Protein AF-A0A7K2Q5I2-F1 (afdb_monomer)

Secondary structure (DSSP, 8-state):
--HHHHHHHHHHHHHHHHHHHHHHHHHHHHHHHHHHHH--S-PEE-HHHHHHHHHHHHHHHH-SSHHHHHHHHHHHHHSPP--S-EEHHHHHHHHHHHHHH-

Radius of gyration: 16.51 Å; Cα contacts (8 Å, |Δi|>4): 102; chains: 1; bounding box: 29×24×63 Å

Foldseek 3Di:
DPVVVVVVVVVVVVVVVVVLLLVLLLQLLLVLLVVLQPDPDQAKDDQVNLLVSSLVSLCVVPNDDDSSVSSSVVNVVQQDGDPDTGGSNVSSVSSVVSVVVD

Nearest PDB structures (foldseek):
  3be8-assembly1_B  TM=5.950E-01  e=3.288E+00  Homo sapiens
  4mxa-assembly1_A  TM=3.717E-01  e=1.784E+00  Neospora caninum Liverpool
  6y31-assembly4_D  TM=3.627E-01  e=6.850E+00  Homo sapiens

Structure (mmCIF, N/CA/C/O backbone):
data_AF-A0A7K2Q5I2-F1
#
_entry.id   AF-A0A7K2Q5I2-F1
#
loop_
_atom_site.group_PDB
_atom_site.id
_atom_site.type_symbol
_atom_site.label_atom_id
_atom_site.label_alt_id
_atom_site.label_comp_id
_atom_site.label_asym_id
_atom_site.label_entity_id
_atom_site.label_seq_id
_atom_site.pdbx_PDB_ins_code
_atom_site.Cartn_x
_atom_site.Cartn_y
_atom_site.Cartn_z
_atom_site.occupancy
_atom_site.B_iso_or_equiv
_atom_site.auth_seq_id
_atom_site.auth_comp_id
_atom_site.auth_asym_id
_atom_site.auth_atom_id
_atom_site.pdbx_PDB_model_num
ATOM 1 N N . MET A 1 1 ? 7.181 -3.011 -45.369 1.00 57.00 1 MET A N 1
ATOM 2 C CA . MET A 1 1 ? 7.299 -4.149 -44.423 1.00 57.00 1 MET A CA 1
ATOM 3 C C . MET A 1 1 ? 7.988 -3.787 -43.091 1.00 57.00 1 MET A C 1
ATOM 5 O O . MET A 1 1 ? 8.185 -4.678 -42.282 1.00 57.00 1 MET A O 1
ATOM 9 N N . ALA A 1 2 ? 8.312 -2.513 -42.807 1.00 60.44 2 ALA A N 1
ATOM 10 C CA . ALA A 1 2 ? 8.959 -2.099 -41.548 1.00 60.44 2 ALA A CA 1
ATOM 11 C C . ALA A 1 2 ? 7.974 -1.773 -40.398 1.00 60.44 2 ALA A C 1
ATOM 13 O O . ALA A 1 2 ? 8.363 -1.815 -39.232 1.00 60.44 2 ALA A O 1
ATOM 14 N N . ASP A 1 3 ? 6.703 -1.491 -40.710 1.00 62.06 3 ASP A N 1
ATOM 15 C CA . ASP A 1 3 ? 5.678 -1.122 -39.719 1.00 62.06 3 ASP A CA 1
ATOM 16 C C . ASP A 1 3 ? 5.297 -2.255 -38.755 1.00 62.06 3 ASP A C 1
ATOM 18 O O . ASP A 1 3 ? 5.158 -2.017 -37.558 1.00 62.06 3 ASP A O 1
ATOM 22 N N . GLY A 1 4 ? 5.209 -3.504 -39.230 1.00 62.91 4 GLY A N 1
ATOM 23 C CA . GLY A 1 4 ? 4.810 -4.640 -38.383 1.00 62.91 4 GLY A CA 1
ATOM 24 C C . GLY A 1 4 ? 5.817 -4.979 -37.275 1.00 62.91 4 GLY A C 1
ATOM 25 O O . GLY A 1 4 ? 5.430 -5.371 -36.177 1.00 62.91 4 GLY A O 1
ATOM 26 N N . ILE A 1 5 ? 7.114 -4.772 -37.528 1.00 69.44 5 ILE A N 1
ATOM 27 C CA . ILE A 1 5 ? 8.181 -5.060 -36.556 1.00 69.44 5 ILE A CA 1
ATOM 28 C C . ILE A 1 5 ? 8.232 -3.976 -35.468 1.00 69.44 5 ILE A C 1
ATOM 30 O O . ILE A 1 5 ? 8.387 -4.301 -34.293 1.00 69.44 5 ILE A O 1
ATOM 34 N N . ARG A 1 6 ? 8.049 -2.695 -35.828 1.00 67.06 6 ARG A N 1
ATOM 35 C CA . ARG A 1 6 ? 8.010 -1.587 -34.854 1.00 67.06 6 ARG A CA 1
ATOM 36 C C . ARG A 1 6 ? 6.801 -1.669 -33.926 1.00 67.06 6 ARG A C 1
ATOM 38 O O . ARG A 1 6 ? 6.968 -1.443 -32.732 1.00 67.06 6 ARG A O 1
ATOM 45 N N . LEU A 1 7 ? 5.630 -2.029 -34.456 1.00 71.12 7 LEU A N 1
ATOM 46 C CA . LEU A 1 7 ? 4.417 -2.195 -33.654 1.00 71.12 7 LEU A CA 1
ATOM 47 C C . LEU A 1 7 ? 4.597 -3.321 -32.621 1.00 71.12 7 LEU A C 1
ATOM 49 O O . LEU A 1 7 ? 4.410 -3.107 -31.429 1.00 71.12 7 LEU A O 1
ATOM 53 N N . THR A 1 8 ? 5.131 -4.467 -33.058 1.00 81.88 8 THR A N 1
ATOM 54 C CA . THR A 1 8 ? 5.409 -5.615 -32.175 1.00 81.88 8 THR A CA 1
ATOM 55 C C . THR A 1 8 ? 6.403 -5.272 -31.056 1.00 81.88 8 THR A C 1
ATOM 57 O O . THR A 1 8 ? 6.205 -5.671 -29.910 1.00 81.88 8 THR A O 1
ATOM 60 N N . GLN A 1 9 ? 7.456 -4.500 -31.356 1.00 78.38 9 GLN A N 1
ATOM 61 C CA . GLN A 1 9 ? 8.416 -4.055 -30.339 1.00 78.38 9 GLN A CA 1
ATOM 62 C C . GLN A 1 9 ? 7.775 -3.096 -29.328 1.00 78.38 9 GLN A C 1
ATOM 64 O O . GLN A 1 9 ? 8.008 -3.230 -28.128 1.00 78.38 9 GLN A O 1
ATOM 69 N N . GLN A 1 10 ? 6.952 -2.147 -29.786 1.00 80.44 10 GLN A N 1
ATOM 70 C CA . GLN A 1 10 ? 6.246 -1.215 -28.901 1.00 80.44 10 GLN A CA 1
ATOM 71 C C . GLN A 1 10 ? 5.290 -1.940 -27.947 1.00 80.44 10 GLN A C 1
ATOM 73 O O . GLN A 1 10 ? 5.307 -1.661 -26.746 1.00 80.44 10 GLN A O 1
ATOM 78 N N . ASP A 1 11 ? 4.522 -2.908 -28.449 1.00 85.00 11 ASP A N 1
ATOM 79 C CA . ASP A 1 11 ? 3.636 -3.741 -27.631 1.00 85.00 11 ASP A CA 1
ATOM 80 C C . ASP A 1 11 ? 4.408 -4.549 -26.580 1.00 85.00 11 ASP A C 1
ATOM 82 O O . ASP A 1 11 ? 4.000 -4.635 -25.420 1.00 85.00 11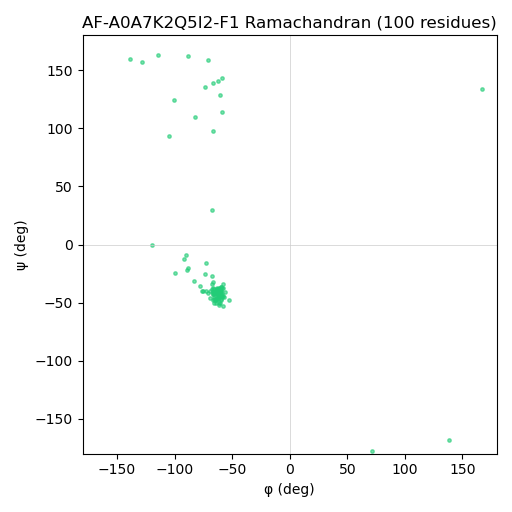 ASP A O 1
ATOM 86 N N . GLU A 1 12 ? 5.551 -5.126 -26.950 1.00 87.00 12 GLU A N 1
ATOM 87 C CA . GLU A 1 12 ? 6.381 -5.877 -26.011 1.00 87.00 12 GLU A CA 1
ATOM 88 C C . GLU A 1 12 ? 6.980 -4.975 -24.923 1.00 87.00 12 GLU A C 1
ATOM 90 O O . GLU A 1 12 ? 6.954 -5.327 -23.739 1.00 87.00 12 GLU A O 1
ATOM 95 N N . HIS A 1 13 ? 7.466 -3.788 -25.294 1.00 86.44 13 HIS A N 1
ATOM 96 C CA . HIS A 1 13 ? 7.946 -2.796 -24.334 1.00 86.44 13 HIS A CA 1
ATOM 97 C C . HIS A 1 13 ? 6.847 -2.385 -23.350 1.00 86.44 13 HIS A C 1
ATOM 99 O O . HIS A 1 13 ? 7.106 -2.321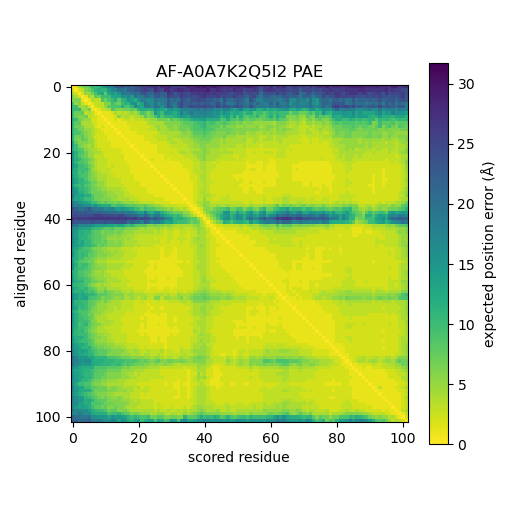 -22.146 1.00 86.44 13 HIS A O 1
ATOM 105 N N . LEU A 1 14 ? 5.621 -2.169 -23.835 1.00 86.75 14 LEU A N 1
ATOM 106 C CA . LEU A 1 14 ? 4.479 -1.852 -22.984 1.00 86.75 14 LEU A CA 1
ATOM 107 C C . LEU A 1 14 ? 4.159 -3.006 -22.027 1.00 86.75 14 LEU A C 1
ATOM 109 O O . LEU A 1 14 ? 4.018 -2.781 -20.827 1.00 86.75 14 LEU A O 1
ATOM 113 N N . ARG A 1 15 ? 4.113 -4.249 -22.523 1.00 88.81 15 ARG A N 1
ATOM 114 C CA . ARG A 1 15 ? 3.866 -5.438 -21.688 1.00 88.81 15 ARG A CA 1
ATOM 115 C C . ARG A 1 15 ? 4.899 -5.585 -20.578 1.00 88.81 15 ARG A C 1
ATOM 117 O O . ARG A 1 15 ? 4.528 -5.828 -19.433 1.00 88.81 15 ARG A O 1
ATOM 124 N N . ARG A 1 16 ? 6.184 -5.401 -20.892 1.00 90.56 16 ARG A N 1
ATOM 125 C CA . ARG A 1 16 ? 7.261 -5.454 -19.893 1.00 90.56 16 ARG A CA 1
ATOM 126 C C . ARG A 1 16 ? 7.133 -4.332 -18.867 1.00 90.56 16 ARG A C 1
ATOM 128 O O . ARG A 1 16 ? 7.297 -4.588 -17.680 1.00 90.56 16 ARG A O 1
ATOM 135 N N . ALA A 1 17 ? 6.806 -3.117 -19.305 1.00 88.81 17 ALA A N 1
ATOM 136 C CA . ALA A 1 17 ? 6.606 -1.984 -18.406 1.00 88.81 17 ALA A CA 1
ATOM 137 C C . ALA A 1 17 ? 5.430 -2.218 -17.443 1.00 88.81 17 ALA A C 1
ATOM 139 O O . A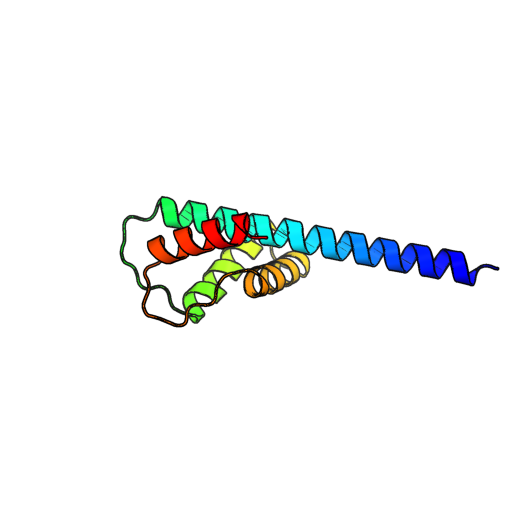LA A 1 17 ? 5.551 -1.939 -16.252 1.00 88.81 17 ALA A O 1
ATOM 140 N N . VAL A 1 18 ? 4.324 -2.786 -17.936 1.00 88.69 18 VAL A N 1
ATOM 141 C CA . VAL A 1 18 ? 3.166 -3.159 -17.108 1.00 88.69 18 VAL A CA 1
ATOM 142 C C . VAL A 1 18 ? 3.539 -4.255 -16.112 1.00 88.69 18 VAL A C 1
ATOM 144 O O . VAL A 1 18 ? 3.272 -4.105 -14.923 1.00 88.69 18 VAL A O 1
ATOM 147 N N . ALA A 1 19 ? 4.209 -5.318 -16.563 1.00 91.50 19 ALA A N 1
ATOM 148 C CA . ALA A 1 19 ? 4.655 -6.397 -15.683 1.00 91.50 19 ALA A CA 1
ATOM 149 C C . ALA A 1 19 ? 5.607 -5.890 -14.587 1.00 91.50 19 ALA A C 1
ATOM 151 O O . ALA A 1 19 ? 5.486 -6.284 -13.429 1.00 91.50 19 ALA A O 1
ATOM 152 N N . GLN A 1 20 ? 6.514 -4.971 -14.930 1.00 92.81 20 GLN A N 1
ATOM 153 C CA . GLN A 1 20 ? 7.405 -4.346 -13.960 1.00 92.81 20 GLN A CA 1
ATOM 154 C C . GLN A 1 20 ? 6.635 -3.486 -12.951 1.00 92.81 20 GLN A C 1
ATOM 156 O O . GLN A 1 20 ? 6.886 -3.598 -11.756 1.00 92.81 20 GLN A O 1
ATOM 161 N N . ALA A 1 21 ? 5.690 -2.657 -13.405 1.00 90.50 21 ALA A N 1
ATOM 162 C CA . ALA A 1 21 ? 4.871 -1.838 -12.513 1.00 90.50 21 ALA A CA 1
ATOM 163 C C . ALA A 1 21 ? 4.049 -2.702 -11.543 1.00 90.50 21 ALA A C 1
ATOM 165 O O . ALA A 1 21 ? 3.953 -2.375 -10.363 1.00 90.50 21 ALA A O 1
ATOM 166 N N . HIS A 1 22 ? 3.519 -3.831 -12.021 1.00 93.69 22 HIS A N 1
ATOM 167 C CA . HIS A 1 22 ? 2.865 -4.832 -11.181 1.00 93.69 22 HIS A CA 1
ATOM 168 C C . HIS A 1 22 ? 3.816 -5.434 -10.143 1.00 93.69 22 HIS A C 1
ATOM 170 O O . HIS A 1 22 ? 3.493 -5.440 -8.957 1.00 93.69 22 HIS A O 1
ATOM 176 N N . GLY A 1 23 ? 5.002 -5.891 -10.554 1.00 95.62 23 GLY A N 1
ATOM 177 C CA . GLY A 1 23 ? 5.995 -6.441 -9.627 1.00 95.62 23 GLY A CA 1
ATOM 178 C C . GLY A 1 23 ? 6.435 -5.431 -8.561 1.00 95.62 23 GLY A C 1
ATOM 179 O O . GLY A 1 23 ? 6.476 -5.757 -7.375 1.00 95.62 23 GLY A O 1
ATOM 180 N N . ASP A 1 24 ? 6.690 -4.186 -8.967 1.00 96.81 24 ASP A N 1
ATOM 181 C CA . ASP A 1 24 ? 7.057 -3.094 -8.062 1.00 96.81 24 ASP A CA 1
ATOM 182 C C . ASP A 1 24 ? 5.911 -2.777 -7.073 1.00 96.81 24 ASP A C 1
ATOM 184 O O . ASP A 1 24 ? 6.158 -2.539 -5.888 1.00 96.81 24 ASP A O 1
ATOM 188 N N . ALA A 1 25 ? 4.653 -2.824 -7.528 1.00 96.06 25 ALA A N 1
ATOM 189 C CA . ALA A 1 25 ? 3.484 -2.645 -6.671 1.00 96.06 25 ALA A CA 1
ATOM 190 C C . ALA A 1 25 ? 3.363 -3.755 -5.617 1.00 96.06 25 ALA A C 1
ATOM 192 O O . ALA A 1 25 ? 3.181 -3.454 -4.438 1.00 96.06 25 ALA A O 1
ATOM 193 N N . HIS A 1 26 ? 3.522 -5.023 -6.006 1.00 96.25 26 HIS A N 1
ATOM 194 C CA . HIS A 1 26 ? 3.510 -6.142 -5.058 1.00 96.25 26 HIS A CA 1
ATOM 195 C C . HIS A 1 26 ? 4.615 -6.017 -4.003 1.00 96.25 26 HIS A C 1
ATOM 197 O O . HIS A 1 26 ? 4.346 -6.240 -2.825 1.00 96.25 26 HIS A O 1
ATOM 203 N N . ALA A 1 27 ? 5.818 -5.577 -4.387 1.00 96.75 27 ALA A N 1
ATOM 204 C CA . ALA A 1 27 ? 6.902 -5.331 -3.436 1.00 96.75 27 ALA A CA 1
ATOM 205 C C . ALA A 1 27 ? 6.533 -4.262 -2.388 1.00 96.75 27 ALA A C 1
ATOM 207 O O . ALA A 1 27 ? 6.835 -4.422 -1.205 1.00 96.75 27 ALA A O 1
ATOM 208 N N . ILE A 1 28 ? 5.833 -3.194 -2.795 1.00 97.56 28 ILE A N 1
ATOM 209 C CA . ILE A 1 28 ? 5.326 -2.175 -1.862 1.00 97.56 28 ILE A CA 1
ATOM 210 C C . ILE A 1 28 ? 4.300 -2.773 -0.895 1.00 97.56 28 ILE A C 1
ATOM 212 O O . ILE A 1 28 ? 4.376 -2.529 0.312 1.00 97.56 28 ILE A O 1
ATOM 216 N N . LEU A 1 29 ? 3.325 -3.524 -1.410 1.00 96.56 29 LEU A N 1
ATOM 217 C CA . LEU A 1 29 ? 2.245 -4.078 -0.591 1.00 96.56 29 LEU A CA 1
ATOM 218 C C . LEU A 1 29 ? 2.757 -5.120 0.406 1.00 96.56 29 LEU A C 1
ATOM 220 O O . LEU A 1 29 ? 2.307 -5.118 1.553 1.00 96.56 29 LEU A O 1
ATOM 224 N N . ASP A 1 30 ? 3.730 -5.939 0.010 1.00 95.56 30 ASP A N 1
ATOM 225 C CA . ASP A 1 30 ? 4.369 -6.920 0.887 1.00 95.56 30 ASP A CA 1
ATOM 226 C C . ASP A 1 30 ? 5.173 -6.241 2.004 1.00 95.56 30 ASP A C 1
ATOM 228 O O . ASP A 1 30 ? 4.957 -6.512 3.188 1.00 95.56 30 ASP A O 1
ATOM 232 N N . ALA A 1 31 ? 5.995 -5.243 1.662 1.00 95.44 31 ALA A N 1
ATOM 233 C CA . ALA A 1 31 ? 6.724 -4.452 2.652 1.00 95.44 31 ALA A CA 1
ATOM 234 C C . ALA A 1 31 ? 5.782 -3.731 3.633 1.00 95.44 31 ALA A C 1
ATOM 236 O O . ALA A 1 31 ? 6.082 -3.596 4.823 1.00 95.44 31 ALA A O 1
ATOM 237 N N . LEU A 1 32 ? 4.627 -3.261 3.156 1.00 94.69 32 LEU A N 1
ATOM 238 C CA . LEU A 1 32 ? 3.626 -2.617 3.998 1.00 94.69 32 LEU A CA 1
ATOM 239 C C . LEU A 1 32 ? 2.927 -3.621 4.930 1.00 94.69 32 LEU A C 1
ATOM 241 O O . LEU A 1 32 ? 2.728 -3.327 6.112 1.00 94.69 32 LEU A O 1
ATOM 245 N N . ALA A 1 33 ? 2.588 -4.805 4.419 1.00 93.06 33 ALA A N 1
ATOM 246 C CA . ALA A 1 33 ? 2.004 -5.884 5.205 1.00 93.06 33 ALA A CA 1
ATOM 247 C C . ALA A 1 33 ? 2.958 -6.366 6.309 1.00 93.06 33 ALA A C 1
ATOM 249 O O . ALA A 1 33 ? 2.531 -6.524 7.456 1.00 93.06 33 ALA A O 1
ATOM 250 N N . ASP A 1 34 ? 4.248 -6.528 6.001 1.00 91.69 34 ASP A N 1
ATOM 251 C CA . ASP A 1 34 ? 5.262 -6.922 6.981 1.00 91.69 34 ASP A CA 1
ATOM 252 C C . ASP A 1 34 ? 5.431 -5.871 8.092 1.00 91.69 34 ASP A C 1
ATOM 254 O O . ASP A 1 34 ? 5.420 -6.197 9.283 1.00 91.69 34 ASP A O 1
ATOM 258 N N . ARG A 1 35 ? 5.446 -4.577 7.740 1.00 91.31 35 ARG A N 1
ATOM 259 C CA . ARG A 1 35 ? 5.452 -3.497 8.745 1.00 91.31 35 ARG A CA 1
ATOM 260 C C . ARG A 1 35 ? 4.263 -3.599 9.686 1.00 91.31 35 ARG A C 1
ATOM 262 O O . ARG A 1 35 ? 4.431 -3.450 10.893 1.00 91.31 35 ARG A O 1
ATOM 269 N N . TYR A 1 36 ? 3.065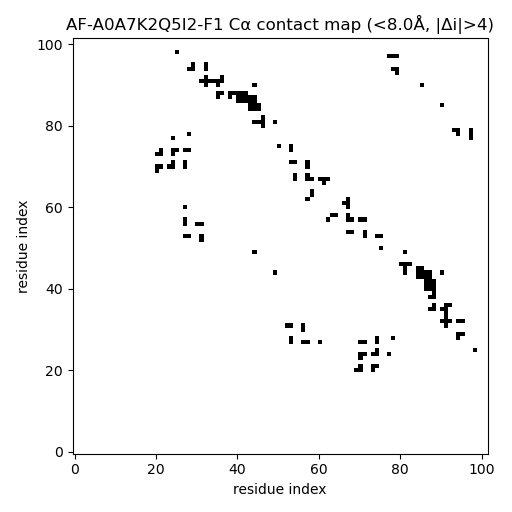 -3.838 9.163 1.00 90.69 36 TYR A N 1
ATOM 270 C CA . TYR A 1 36 ? 1.863 -3.921 9.992 1.00 90.69 36 TYR A CA 1
ATOM 271 C C . TYR A 1 36 ? 1.762 -5.205 10.808 1.00 90.69 36 TYR A C 1
ATOM 273 O O . TYR A 1 36 ? 1.172 -5.163 11.886 1.00 90.69 36 TYR A O 1
ATOM 281 N N . ARG A 1 37 ? 2.399 -6.298 10.376 1.00 81.81 37 ARG A N 1
ATOM 282 C CA . ARG A 1 37 ? 2.550 -7.512 11.191 1.00 81.81 37 ARG A CA 1
ATOM 283 C C . ARG A 1 37 ? 3.341 -7.239 12.472 1.00 81.81 37 ARG A C 1
ATOM 285 O O . ARG A 1 37 ? 3.012 -7.781 13.523 1.00 81.81 37 ARG A O 1
ATOM 292 N N . ASN A 1 38 ? 4.355 -6.382 12.381 1.00 74.12 38 ASN A N 1
ATOM 293 C CA . ASN A 1 38 ? 5.271 -6.092 13.483 1.00 74.12 38 ASN A CA 1
ATOM 294 C C . ASN A 1 38 ? 4.815 -4.918 14.376 1.00 74.12 38 ASN A C 1
ATOM 296 O O . ASN A 1 38 ? 5.380 -4.692 15.448 1.00 74.12 38 ASN A O 1
ATOM 300 N N . VAL A 1 39 ? 3.774 -4.175 13.984 1.00 71.12 39 VAL A N 1
ATOM 301 C CA . VAL A 1 39 ? 3.210 -3.090 14.801 1.00 71.12 39 VAL A CA 1
ATOM 302 C C . VAL A 1 39 ? 2.254 -3.670 15.845 1.00 71.12 39 VAL A C 1
ATOM 304 O O . VAL A 1 39 ? 1.131 -4.064 15.536 1.00 71.12 39 VAL A O 1
ATOM 307 N N . ARG A 1 40 ? 2.654 -3.636 17.123 1.00 56.72 40 ARG A N 1
ATOM 308 C CA . ARG A 1 40 ? 1.702 -3.736 18.240 1.00 56.72 40 ARG A CA 1
ATOM 309 C C . ARG A 1 40 ? 0.828 -2.483 18.240 1.00 56.72 40 ARG A C 1
ATOM 311 O O . ARG A 1 40 ? 1.241 -1.451 18.762 1.00 56.72 40 ARG A O 1
ATOM 318 N N . GLY A 1 41 ? -0.373 -2.545 17.676 1.00 59.97 41 GLY A N 1
ATOM 319 C CA . GLY A 1 41 ? -1.329 -1.469 17.910 1.00 59.97 41 GLY A CA 1
ATOM 320 C C . GLY A 1 41 ? -2.547 -1.445 17.008 1.00 59.97 41 GLY A C 1
ATOM 321 O O . GLY A 1 41 ? -2.439 -1.449 15.783 1.00 59.97 41 GLY A O 1
ATOM 322 N N . ALA A 1 42 ? -3.694 -1.250 17.657 1.00 70.19 42 ALA A N 1
ATOM 323 C CA . ALA A 1 42 ? -4.983 -0.884 17.081 1.00 70.19 42 ALA A CA 1
ATOM 324 C C . ALA A 1 42 ? -5.001 0.543 16.486 1.00 70.19 42 ALA A C 1
ATOM 326 O O . ALA A 1 42 ? -6.026 1.220 16.508 1.00 70.19 42 ALA A O 1
ATOM 327 N N . ALA A 1 43 ? -3.858 1.041 15.996 1.00 86.25 43 ALA A N 1
ATOM 328 C CA . ALA A 1 43 ? -3.795 2.367 15.406 1.00 86.25 43 ALA A CA 1
ATOM 329 C C . ALA A 1 43 ? -4.750 2.401 14.208 1.00 86.25 43 ALA A C 1
ATOM 331 O O . ALA A 1 43 ? -4.660 1.506 13.356 1.00 86.25 43 ALA A O 1
ATOM 332 N N . PRO A 1 44 ? -5.643 3.399 14.136 1.00 90.75 44 PRO A N 1
ATOM 333 C CA . PRO A 1 44 ? -6.623 3.462 13.074 1.00 90.75 44 PRO A CA 1
ATOM 334 C C . PRO A 1 44 ? -5.910 3.585 11.732 1.00 90.75 44 PRO A C 1
ATOM 336 O O . PRO A 1 44 ? -4.886 4.268 11.590 1.00 90.75 44 PRO A O 1
ATOM 339 N N . MET A 1 45 ? -6.458 2.887 10.753 1.00 93.81 45 MET A N 1
ATOM 340 C CA . MET A 1 45 ? -6.111 3.039 9.360 1.00 93.81 45 MET A CA 1
ATOM 341 C C . MET A 1 45 ? -7.194 3.887 8.704 1.00 93.81 45 MET A C 1
ATOM 343 O O . MET A 1 45 ? -8.376 3.571 8.771 1.00 93.81 45 MET A O 1
ATOM 347 N N . THR A 1 46 ? -6.775 4.980 8.082 1.00 94.00 46 THR A N 1
ATOM 348 C CA . THR A 1 46 ? -7.618 5.864 7.270 1.00 94.00 46 THR A CA 1
ATOM 349 C C . THR A 1 46 ? -7.174 5.816 5.815 1.00 94.00 46 THR A C 1
ATOM 351 O O . THR A 1 46 ? -6.043 5.413 5.520 1.00 94.00 46 THR A O 1
ATOM 354 N N . LYS A 1 47 ? -8.033 6.286 4.904 1.00 93.88 47 LYS A N 1
ATOM 355 C CA . LYS A 1 47 ? -7.689 6.457 3.486 1.00 93.88 47 LYS A CA 1
ATOM 356 C C . LYS A 1 47 ? -6.407 7.279 3.300 1.00 93.88 47 LYS A C 1
ATOM 358 O O . LYS A 1 47 ? -5.506 6.833 2.598 1.00 93.88 47 LYS A O 1
ATOM 363 N N . GLU A 1 48 ? -6.288 8.418 3.981 1.00 93.31 48 GLU A N 1
ATOM 364 C CA . GLU A 1 48 ? -5.107 9.288 3.862 1.00 93.31 48 GLU A CA 1
ATOM 365 C C . GLU A 1 48 ? -3.854 8.590 4.394 1.00 93.31 48 GLU A C 1
ATOM 367 O O . GLU A 1 48 ? -2.788 8.652 3.788 1.00 93.31 48 GLU A O 1
ATOM 372 N N . SER A 1 49 ? -3.979 7.866 5.512 1.00 92.75 49 SER A N 1
ATOM 373 C CA . SER A 1 49 ? -2.850 7.124 6.068 1.00 92.75 49 SER A CA 1
ATOM 374 C C . SER A 1 49 ? -2.423 5.959 5.169 1.00 92.75 49 SER A C 1
ATOM 376 O O . SER A 1 49 ? -1.229 5.690 5.076 1.00 92.75 49 SER A O 1
ATOM 378 N N . ARG A 1 50 ? -3.359 5.306 4.464 1.00 94.44 50 ARG A N 1
ATOM 379 C CA . ARG A 1 50 ? -3.065 4.294 3.439 1.00 94.44 50 ARG A CA 1
ATOM 380 C C . ARG A 1 50 ? -2.249 4.911 2.308 1.00 94.44 50 ARG A C 1
ATOM 382 O O . ARG A 1 50 ? -1.185 4.392 1.991 1.00 94.44 50 ARG A O 1
ATOM 389 N N . GLU A 1 51 ? -2.719 6.020 1.746 1.00 95.62 51 GLU A N 1
ATOM 390 C CA . GLU A 1 51 ? -2.052 6.717 0.638 1.00 95.62 51 GLU A CA 1
ATOM 391 C C . GLU A 1 51 ? -0.645 7.183 1.028 1.00 95.62 51 GLU A C 1
ATOM 393 O O . GLU A 1 51 ? 0.334 6.813 0.381 1.00 95.62 51 GLU A O 1
ATOM 398 N N . ALA A 1 52 ? -0.515 7.874 2.163 1.00 95.44 52 ALA A N 1
ATOM 399 C CA . ALA A 1 52 ? 0.773 8.349 2.659 1.00 95.44 52 ALA A CA 1
ATOM 400 C C . ALA A 1 52 ? 1.772 7.208 2.918 1.00 95.44 52 ALA A C 1
ATOM 402 O O . ALA A 1 52 ? 2.972 7.357 2.690 1.00 95.44 52 ALA A O 1
ATOM 403 N N . ARG A 1 53 ? 1.297 6.056 3.406 1.00 95.12 53 ARG A N 1
ATOM 404 C CA . ARG A 1 53 ? 2.156 4.905 3.710 1.00 95.12 53 ARG A CA 1
ATOM 405 C C . ARG A 1 53 ? 2.612 4.178 2.455 1.00 95.12 53 ARG A C 1
ATOM 407 O O . ARG A 1 53 ? 3.776 3.795 2.397 1.00 95.12 53 ARG A O 1
ATOM 414 N N . VAL A 1 54 ? 1.734 4.020 1.468 1.00 96.69 54 VAL A N 1
ATOM 415 C CA . VAL A 1 54 ? 2.097 3.443 0.166 1.00 96.69 54 VAL A CA 1
ATOM 416 C C . VAL A 1 54 ? 3.136 4.323 -0.527 1.00 96.69 54 VAL A C 1
ATOM 418 O O . VAL A 1 54 ? 4.160 3.804 -0.963 1.00 96.69 54 VAL A O 1
ATOM 421 N N . LEU A 1 55 ? 2.943 5.647 -0.528 1.00 96.25 55 LEU A N 1
ATOM 422 C CA . LEU A 1 55 ? 3.931 6.590 -1.055 1.00 96.25 55 LEU A CA 1
ATOM 423 C C . LEU A 1 55 ? 5.273 6.489 -0.319 1.00 96.25 55 LEU A C 1
ATOM 425 O O . LEU A 1 55 ? 6.319 6.400 -0.959 1.00 96.25 55 LEU A O 1
ATOM 429 N N . ALA A 1 56 ? 5.256 6.467 1.016 1.00 96.69 56 ALA A N 1
ATOM 430 C CA . ALA A 1 56 ? 6.478 6.364 1.810 1.00 96.69 56 ALA A CA 1
ATOM 431 C C . ALA A 1 56 ? 7.271 5.088 1.484 1.00 96.69 56 ALA A C 1
ATOM 433 O O . ALA A 1 56 ? 8.480 5.159 1.282 1.00 96.69 56 ALA A O 1
ATOM 434 N N . VAL A 1 57 ? 6.597 3.938 1.378 1.00 97.44 57 VAL A N 1
ATOM 435 C CA . VAL A 1 57 ? 7.241 2.668 1.005 1.00 97.44 57 VAL A CA 1
ATOM 436 C C . VAL A 1 57 ? 7.744 2.704 -0.440 1.00 97.44 57 VAL A C 1
ATOM 438 O O . VAL A 1 57 ? 8.850 2.245 -0.707 1.00 97.44 57 VAL A O 1
ATOM 441 N N . ALA A 1 58 ? 6.984 3.282 -1.374 1.00 97.62 58 ALA A N 1
ATOM 442 C CA . ALA A 1 58 ? 7.412 3.410 -2.766 1.00 97.62 58 ALA A CA 1
ATOM 443 C C . ALA A 1 58 ? 8.705 4.232 -2.897 1.00 97.62 58 ALA A C 1
ATOM 445 O O . ALA A 1 58 ? 9.626 3.831 -3.609 1.00 97.62 58 ALA A O 1
ATOM 446 N N . VAL A 1 59 ? 8.791 5.358 -2.182 1.00 97.62 59 VAL A N 1
ATOM 447 C CA . VAL A 1 59 ? 9.999 6.196 -2.137 1.00 97.62 59 VAL A CA 1
ATOM 448 C C . VAL A 1 59 ? 11.157 5.465 -1.461 1.00 97.62 59 VAL A C 1
ATOM 450 O O . VAL A 1 59 ? 12.293 5.584 -1.908 1.00 97.62 59 VAL A O 1
ATOM 453 N N . GLU A 1 60 ? 10.893 4.690 -0.413 1.00 97.75 60 GLU A N 1
ATOM 454 C CA . GLU A 1 60 ? 11.927 3.922 0.280 1.00 97.75 60 GLU A CA 1
ATOM 455 C C . GLU A 1 60 ? 12.532 2.822 -0.602 1.00 97.75 60 GLU A C 1
ATOM 457 O O . GLU A 1 60 ? 13.750 2.665 -0.635 1.00 97.75 60 GLU A O 1
ATOM 462 N N . LEU A 1 61 ? 11.700 2.091 -1.349 1.00 97.31 61 LEU A N 1
ATOM 463 C CA . LEU A 1 61 ? 12.150 0.979 -2.191 1.00 97.31 61 LEU A CA 1
ATOM 464 C C . LEU A 1 61 ? 12.789 1.438 -3.506 1.00 97.31 61 LEU A C 1
ATOM 466 O 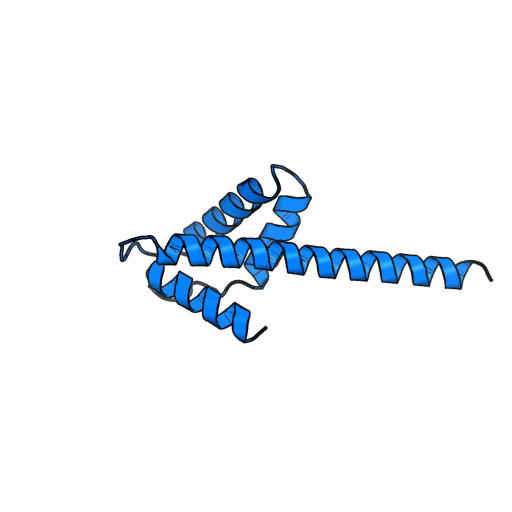O . LEU A 1 61 ? 13.726 0.805 -3.992 1.00 97.31 61 LEU A O 1
ATOM 470 N N . PHE A 1 62 ? 12.281 2.517 -4.107 1.00 96.06 62 PHE A N 1
ATOM 471 C CA . PHE A 1 62 ? 12.650 2.910 -5.473 1.00 96.06 62 PHE A CA 1
ATOM 472 C C . PHE A 1 62 ? 13.303 4.291 -5.576 1.00 96.06 62 PHE A C 1
ATOM 474 O O . PHE A 1 62 ? 13.672 4.709 -6.677 1.00 96.06 62 PHE A O 1
ATOM 481 N N . GLY A 1 63 ? 13.462 4.994 -4.454 1.00 95.69 63 GLY A N 1
ATOM 482 C CA . GLY A 1 63 ? 13.926 6.375 -4.414 1.00 95.69 63 GLY A CA 1
ATOM 483 C C . GLY A 1 63 ? 12.886 7.367 -4.938 1.00 95.69 63 GLY A C 1
ATOM 484 O O . GLY A 1 63 ? 11.775 7.018 -5.334 1.00 95.69 63 GLY A O 1
ATOM 485 N N . ASN A 1 64 ? 13.252 8.646 -4.972 1.00 94.44 64 ASN A N 1
ATOM 486 C CA . ASN A 1 64 ? 12.393 9.678 -5.548 1.00 94.44 64 ASN A CA 1
ATOM 487 C C . ASN A 1 64 ? 12.380 9.592 -7.083 1.00 94.44 64 ASN A C 1
ATOM 489 O O . ASN A 1 64 ? 13.431 9.504 -7.716 1.00 94.44 64 ASN A O 1
ATOM 493 N N . GLY A 1 65 ? 11.196 9.696 -7.694 1.00 93.56 65 GLY A N 1
ATOM 494 C CA . GLY A 1 65 ? 11.054 9.857 -9.142 1.00 93.56 65 GLY A CA 1
ATOM 495 C C . GLY A 1 65 ? 9.927 9.037 -9.765 1.00 93.56 65 GLY A C 1
ATOM 496 O O . GLY A 1 65 ? 9.082 8.459 -9.085 1.00 93.56 65 GLY A O 1
ATOM 497 N N . ARG A 1 66 ? 9.929 8.976 -11.104 1.00 93.00 66 ARG A N 1
ATOM 498 C CA . ARG A 1 66 ? 8.835 8.384 -11.899 1.00 93.00 66 ARG A CA 1
ATOM 499 C C . ARG A 1 66 ? 8.547 6.920 -11.569 1.00 93.00 66 ARG A C 1
ATOM 501 O O . ARG A 1 66 ? 7.387 6.519 -11.632 1.00 93.00 66 ARG A O 1
ATOM 508 N N . ARG A 1 67 ? 9.572 6.132 -11.223 1.00 92.94 67 ARG A N 1
ATOM 509 C CA . ARG A 1 67 ? 9.393 4.721 -10.852 1.00 92.94 67 ARG A CA 1
ATOM 510 C C . ARG A 1 67 ? 8.565 4.591 -9.576 1.00 92.94 67 ARG A C 1
ATOM 512 O O . ARG A 1 67 ? 7.551 3.906 -9.609 1.00 92.94 67 ARG A O 1
ATOM 519 N N . ALA A 1 68 ? 8.928 5.316 -8.515 1.00 94.50 68 ALA A N 1
ATOM 520 C CA . ALA A 1 68 ? 8.170 5.323 -7.266 1.00 94.50 68 ALA A CA 1
ATOM 521 C C . ALA A 1 68 ? 6.729 5.798 -7.469 1.00 94.50 68 ALA A C 1
ATOM 523 O O . ALA A 1 68 ? 5.816 5.131 -7.009 1.00 94.50 68 ALA A O 1
ATOM 524 N N . THR A 1 69 ? 6.499 6.874 -8.231 1.00 95.19 69 THR A N 1
ATOM 525 C CA . THR A 1 69 ? 5.133 7.350 -8.531 1.00 95.19 69 THR A CA 1
ATOM 526 C C . THR A 1 69 ? 4.305 6.323 -9.308 1.00 95.19 69 THR A C 1
ATOM 528 O O . THR A 1 69 ? 3.107 6.180 -9.080 1.00 95.19 69 THR A O 1
ATOM 531 N N . THR A 1 70 ? 4.920 5.608 -10.253 1.00 95.38 70 THR A N 1
ATOM 532 C CA . THR A 1 70 ? 4.217 4.578 -11.035 1.00 95.38 70 THR A CA 1
ATOM 533 C C . THR A 1 70 ? 3.872 3.380 -10.153 1.00 95.38 70 THR A C 1
ATOM 535 O O . THR A 1 70 ? 2.728 2.933 -10.154 1.00 95.38 70 THR A O 1
ATOM 538 N N . ALA A 1 71 ? 4.836 2.914 -9.358 1.00 95.56 71 ALA A N 1
ATOM 539 C CA . ALA A 1 71 ? 4.654 1.807 -8.430 1.00 95.56 71 ALA A CA 1
ATOM 540 C C . ALA A 1 71 ? 3.640 2.138 -7.322 1.00 95.56 71 ALA A C 1
ATOM 542 O O . ALA A 1 71 ? 2.792 1.314 -7.012 1.00 95.56 71 ALA A O 1
ATOM 543 N N . GLU A 1 72 ? 3.668 3.356 -6.774 1.00 96.75 72 GLU A N 1
ATOM 544 C CA . GLU A 1 72 ? 2.693 3.861 -5.800 1.00 96.75 72 GLU A CA 1
ATOM 545 C C . GLU A 1 72 ? 1.272 3.816 -6.365 1.00 96.75 72 GLU A C 1
ATOM 547 O O . GLU A 1 72 ? 0.378 3.253 -5.737 1.00 96.75 72 GLU A O 1
ATOM 552 N N . ARG A 1 73 ? 1.049 4.395 -7.551 1.00 96.50 73 ARG A N 1
ATOM 553 C CA . ARG A 1 73 ? -0.281 4.422 -8.176 1.00 96.50 73 ARG A CA 1
ATOM 554 C C . ARG A 1 73 ? -0.816 3.020 -8.414 1.00 96.50 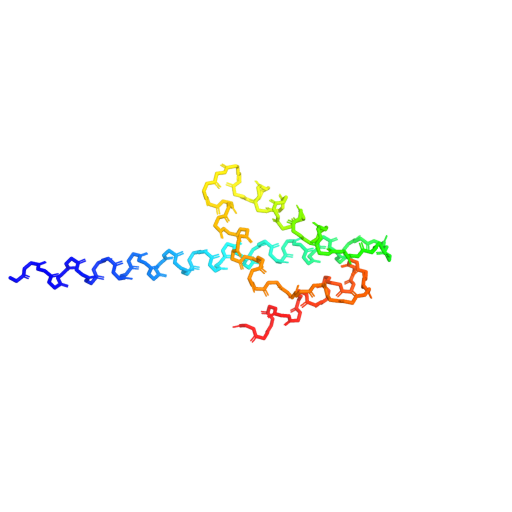73 ARG A C 1
ATOM 556 O O . ARG A 1 73 ? -1.984 2.758 -8.138 1.00 96.50 73 ARG A O 1
ATOM 563 N N . GLU A 1 74 ? 0.041 2.128 -8.894 1.00 96.31 74 GLU A N 1
ATOM 564 C CA . GLU A 1 74 ? -0.344 0.747 -9.145 1.00 96.31 74 GLU A CA 1
ATOM 565 C C . GLU A 1 74 ? -0.601 -0.015 -7.839 1.00 96.31 74 GLU A C 1
ATOM 567 O O . GLU A 1 74 ? -1.614 -0.701 -7.710 1.00 96.31 74 GLU A O 1
ATOM 572 N N . ALA A 1 75 ? 0.222 0.202 -6.812 1.00 96.56 75 ALA A N 1
ATOM 573 C CA . ALA A 1 75 ? -0.007 -0.327 -5.473 1.00 96.56 75 ALA A CA 1
ATOM 574 C C . ALA A 1 75 ? -1.326 0.186 -4.878 1.00 96.56 75 ALA A C 1
ATOM 576 O O . ALA A 1 75 ? -2.071 -0.597 -4.303 1.00 96.56 75 ALA A O 1
ATOM 577 N N . LEU A 1 76 ? -1.678 1.464 -5.050 1.00 96.25 76 LEU A N 1
ATOM 578 C CA . LEU A 1 76 ? -2.964 2.011 -4.599 1.00 96.25 76 LEU A CA 1
ATOM 579 C C . LEU A 1 76 ? -4.161 1.447 -5.363 1.00 96.25 76 LEU A C 1
ATOM 581 O O . LEU A 1 76 ? -5.260 1.410 -4.807 1.00 96.25 76 LEU A O 1
ATOM 585 N N . ARG A 1 77 ? -3.969 1.025 -6.614 1.00 95.06 77 ARG A N 1
ATOM 586 C CA . ARG A 1 77 ? -5.006 0.362 -7.407 1.00 95.06 77 ARG A CA 1
ATOM 587 C C . ARG A 1 77 ? -5.254 -1.067 -6.926 1.00 95.06 77 ARG A C 1
ATOM 589 O O . ARG A 1 77 ? -6.402 -1.492 -6.883 1.00 95.06 77 ARG A O 1
ATOM 596 N N . LEU A 1 78 ? -4.187 -1.783 -6.573 1.00 94.06 78 LEU A N 1
ATOM 597 C CA . LEU A 1 78 ? -4.240 -3.175 -6.114 1.00 94.06 78 LEU A CA 1
ATOM 598 C C . LEU A 1 78 ? -4.577 -3.305 -4.623 1.00 94.06 78 LEU A C 1
ATOM 600 O O . LEU A 1 78 ? -5.192 -4.280 -4.202 1.00 94.06 78 LEU A O 1
ATOM 604 N N . ALA A 1 79 ? -4.179 -2.331 -3.807 1.00 94.19 79 ALA A N 1
ATOM 605 C CA . ALA A 1 79 ? -4.415 -2.365 -2.375 1.00 94.19 79 ALA A CA 1
ATOM 606 C C . ALA A 1 79 ? -5.917 -2.272 -2.060 1.00 94.19 79 ALA A C 1
ATOM 608 O O . ALA A 1 79 ? -6.602 -1.411 -2.623 1.00 94.19 79 ALA A O 1
ATOM 609 N N . PRO A 1 80 ? -6.424 -3.038 -1.081 1.00 93.69 80 PRO A N 1
ATOM 610 C CA . PRO A 1 80 ? -7.813 -2.938 -0.662 1.00 93.69 80 PRO A CA 1
ATOM 611 C C . PRO A 1 80 ? -8.135 -1.509 -0.187 1.00 93.69 80 PRO A C 1
ATOM 613 O O . PRO A 1 80 ? -7.286 -0.846 0.423 1.00 93.69 80 PRO A O 1
ATOM 616 N N . PRO A 1 81 ? -9.338 -0.985 -0.466 1.00 93.94 81 PRO A N 1
ATOM 617 C CA . PRO A 1 81 ? -9.743 0.318 0.037 1.00 93.94 81 PRO A CA 1
ATOM 618 C C . PRO A 1 81 ? -9.999 0.268 1.552 1.00 93.94 81 PRO A C 1
ATOM 620 O O . PRO A 1 81 ? -10.270 -0.783 2.136 1.00 93.94 81 PRO A O 1
ATOM 623 N N . VAL A 1 82 ? -9.933 1.436 2.190 1.00 93.12 82 VAL A N 1
ATOM 624 C CA . VAL A 1 82 ? -10.316 1.625 3.596 1.00 93.12 82 VAL A CA 1
ATOM 625 C C . VAL A 1 82 ? -11.667 2.332 3.610 1.00 93.12 82 VAL A C 1
ATOM 627 O O . VAL A 1 82 ? -11.727 3.553 3.481 1.00 93.12 82 VAL A O 1
ATOM 630 N N . THR A 1 83 ? -12.742 1.549 3.675 1.00 90.44 83 THR A N 1
ATOM 631 C CA . THR A 1 83 ? -14.141 2.020 3.661 1.00 90.44 83 THR A CA 1
ATOM 632 C C . THR A 1 83 ? -14.768 2.076 5.048 1.00 90.44 83 THR A C 1
ATOM 634 O O . THR A 1 83 ? -15.679 2.863 5.275 1.00 90.44 83 THR A O 1
ATOM 637 N N . ASP A 1 84 ? -14.244 1.277 5.975 1.00 89.69 84 ASP A N 1
ATOM 638 C CA . ASP A 1 84 ? -14.773 1.089 7.322 1.00 89.69 84 ASP A CA 1
ATOM 639 C C . ASP A 1 84 ? -13.660 1.306 8.354 1.00 89.69 84 ASP A C 1
ATOM 641 O O . ASP A 1 84 ? -12.478 1.151 8.015 1.00 89.69 84 ASP A O 1
ATOM 645 N N . PRO A 1 85 ? -14.000 1.634 9.614 1.00 91.12 85 PRO A N 1
ATOM 646 C CA . PRO A 1 85 ? -13.018 1.734 10.684 1.00 91.12 85 PRO A CA 1
ATOM 647 C C . PRO A 1 85 ? -12.286 0.403 10.871 1.00 91.12 85 PRO A C 1
ATOM 649 O O . PRO A 1 85 ? -12.875 -0.593 11.281 1.00 91.12 85 PRO A O 1
ATOM 652 N N . ILE A 1 86 ? -10.990 0.398 10.574 1.00 93.19 86 ILE A N 1
ATOM 653 C CA . ILE A 1 86 ? -10.101 -0.745 10.774 1.00 93.19 86 ILE A CA 1
ATOM 654 C C . ILE A 1 86 ? -8.767 -0.267 11.326 1.00 93.19 86 ILE A C 1
ATOM 656 O O . ILE A 1 86 ? -8.376 0.894 11.189 1.00 93.19 86 ILE A O 1
ATOM 660 N N . THR A 1 87 ? -8.038 -1.183 11.931 1.00 92.88 87 THR A N 1
ATOM 661 C CA . THR A 1 87 ? -6.688 -0.951 12.422 1.00 92.88 87 THR A CA 1
ATOM 662 C C . THR A 1 87 ? -5.653 -1.230 11.337 1.00 92.88 87 THR A C 1
ATOM 664 O O . THR A 1 87 ? -5.897 -1.929 10.351 1.00 92.88 87 THR A O 1
ATOM 667 N N . ARG A 1 88 ? -4.438 -0.714 11.532 1.00 91.88 88 ARG A N 1
ATOM 668 C CA . ARG A 1 88 ? -3.290 -1.030 10.670 1.00 91.88 88 ARG A CA 1
ATOM 669 C C . ARG A 1 88 ? -2.992 -2.529 10.617 1.00 91.88 88 ARG A C 1
ATOM 671 O O . ARG A 1 88 ? -2.659 -3.027 9.550 1.00 91.88 88 ARG A O 1
ATOM 678 N N . ALA A 1 89 ? -3.139 -3.238 11.737 1.00 90.94 89 ALA A N 1
ATOM 679 C CA . ALA A 1 89 ? -2.913 -4.680 11.798 1.00 90.94 89 ALA A CA 1
ATOM 680 C C . ALA A 1 89 ? -3.939 -5.446 10.946 1.00 90.94 89 ALA A C 1
ATOM 682 O O . ALA A 1 89 ? -3.559 -6.268 10.114 1.00 90.94 89 ALA A O 1
ATOM 683 N N . GLU A 1 90 ? -5.228 -5.117 11.076 1.00 92.25 90 GLU A N 1
ATOM 684 C CA . GLU A 1 90 ? -6.288 -5.695 10.238 1.00 92.25 90 GLU A CA 1
ATOM 685 C C . GLU A 1 90 ? -6.083 -5.362 8.760 1.00 92.25 90 GLU A C 1
ATOM 687 O O . GLU A 1 90 ? -6.244 -6.224 7.898 1.00 92.25 90 GLU A O 1
ATOM 692 N N . TYR A 1 91 ? -5.667 -4.132 8.452 1.00 93.56 91 TYR A N 1
ATOM 693 C CA . TYR A 1 91 ? -5.333 -3.759 7.084 1.00 93.56 91 TYR A CA 1
ATOM 694 C C . TYR A 1 91 ? -4.139 -4.556 6.536 1.00 93.56 91 TYR A C 1
ATOM 696 O O . TYR A 1 91 ? -4.174 -4.988 5.387 1.00 93.56 91 TYR A O 1
ATOM 704 N N . GLY A 1 92 ? -3.118 -4.823 7.356 1.00 92.50 92 GLY A N 1
ATOM 705 C CA . GLY A 1 92 ? -2.008 -5.717 7.012 1.00 92.50 92 GLY A CA 1
ATOM 706 C C . GLY A 1 92 ? -2.478 -7.122 6.624 1.00 92.50 92 GLY A C 1
ATOM 707 O O . GLY A 1 92 ? -2.008 -7.679 5.636 1.00 92.50 92 GLY A O 1
ATOM 708 N N . LEU A 1 93 ? -3.463 -7.671 7.340 1.00 91.25 93 LEU A N 1
ATOM 709 C CA . LEU A 1 93 ? -4.077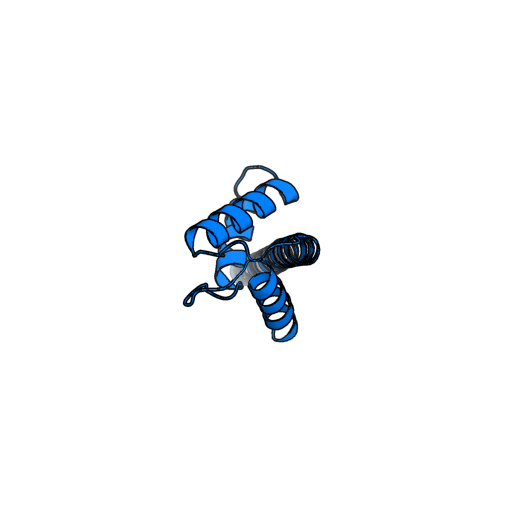 -8.954 6.981 1.00 91.25 93 LEU A CA 1
ATOM 710 C C . LEU A 1 93 ? -4.852 -8.875 5.660 1.00 91.25 93 LEU A C 1
ATOM 712 O O . LEU A 1 93 ? -4.743 -9.784 4.840 1.00 91.25 93 LEU A O 1
ATOM 716 N N . ARG A 1 94 ? -5.586 -7.780 5.417 1.00 93.06 94 ARG A N 1
ATOM 717 C CA . ARG A 1 94 ? -6.292 -7.563 4.141 1.00 93.06 94 ARG A CA 1
ATOM 718 C C . ARG A 1 94 ? -5.332 -7.469 2.957 1.00 93.06 94 ARG A C 1
ATOM 720 O O . ARG A 1 94 ? -5.641 -8.006 1.902 1.00 93.06 94 ARG A O 1
ATOM 727 N N . LEU A 1 95 ? -4.172 -6.832 3.128 1.00 93.75 95 LEU A N 1
ATOM 728 C CA . LEU A 1 95 ? -3.125 -6.797 2.101 1.00 93.75 95 LEU A CA 1
ATOM 729 C C . LEU A 1 95 ? -2.643 -8.208 1.752 1.00 93.75 95 LEU A C 1
ATOM 731 O O . LEU A 1 95 ? -2.582 -8.562 0.579 1.00 93.75 95 LEU A O 1
ATOM 735 N N . LEU A 1 96 ? -2.354 -9.031 2.763 1.00 91.12 96 LEU A N 1
ATOM 736 C CA . LEU A 1 96 ? -1.921 -10.416 2.555 1.00 91.12 96 LEU A CA 1
ATOM 737 C C . LEU A 1 96 ? -2.995 -11.268 1.870 1.00 91.12 96 LEU A C 1
ATOM 739 O O . LEU A 1 96 ? -2.655 -12.117 1.053 1.00 91.12 96 LEU A O 1
ATOM 743 N N . ALA A 1 97 ? -4.270 -11.056 2.203 1.00 90.94 97 ALA A N 1
ATOM 744 C CA . ALA A 1 97 ? -5.380 -11.739 1.546 1.00 90.94 97 ALA A CA 1
ATOM 745 C C . ALA A 1 97 ? -5.495 -11.322 0.071 1.00 90.94 97 ALA A C 1
ATOM 747 O O . ALA A 1 97 ? -5.475 -12.183 -0.802 1.00 90.94 97 ALA A O 1
ATOM 748 N N . ALA A 1 98 ? -5.497 -10.015 -0.209 1.00 88.81 98 ALA A N 1
ATOM 749 C CA . ALA A 1 98 ? -5.595 -9.485 -1.569 1.00 88.81 98 ALA A CA 1
ATOM 750 C C . ALA A 1 98 ? -4.457 -9.977 -2.480 1.00 88.81 98 ALA A C 1
ATOM 752 O O . ALA A 1 98 ? -4.686 -10.288 -3.642 1.00 88.81 98 ALA A O 1
ATOM 753 N N . MET A 1 99 ? -3.236 -10.108 -1.950 1.00 88.19 99 MET A N 1
ATOM 754 C CA . MET A 1 99 ? -2.093 -10.626 -2.713 1.00 88.19 99 MET A CA 1
ATOM 755 C C . MET A 1 99 ? -2.146 -12.137 -2.985 1.00 88.19 99 MET A C 1
ATOM 757 O O . MET A 1 99 ? -1.383 -12.612 -3.815 1.00 88.19 99 MET A O 1
ATOM 761 N N . ARG A 1 100 ? -2.987 -12.904 -2.279 1.00 85.00 100 ARG A N 1
ATOM 762 C CA . ARG A 1 100 ? -3.183 -14.344 -2.538 1.00 85.00 100 ARG A CA 1
ATOM 763 C C . ARG A 1 100 ? -4.280 -14.621 -3.564 1.00 85.00 100 ARG A C 1
ATOM 765 O O . ARG A 1 100 ? -4.322 -15.719 -4.106 1.00 85.00 100 ARG A O 1
ATOM 772 N N . GLU A 1 101 ? -5.185 -13.667 -3.755 1.00 76.38 101 GLU A N 1
ATOM 773 C CA . GLU A 1 101 ? -6.316 -13.755 -4.686 1.00 76.38 101 GLU A CA 1
ATOM 774 C C . GLU A 1 101 ? -5.990 -13.186 -6.079 1.00 76.38 101 GLU A C 1
ATOM 776 O O . GLU A 1 101 ? -6.764 -13.399 -7.013 1.00 76.38 101 GLU A O 1
ATOM 781 N N . ALA A 1 102 ? -4.865 -12.471 -6.206 1.00 63.38 102 ALA A N 1
ATOM 782 C CA . ALA A 1 102 ? -4.340 -11.884 -7.442 1.00 63.38 102 ALA A CA 1
ATOM 783 C C . ALA A 1 102 ? -3.358 -12.825 -8.154 1.00 63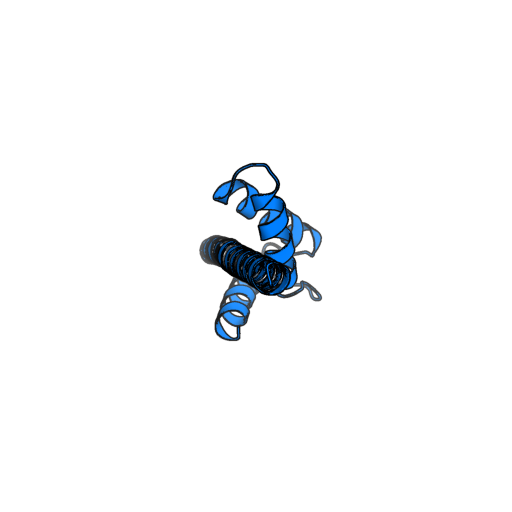.38 102 ALA A C 1
ATOM 785 O O . ALA A 1 102 ? -3.384 -12.843 -9.406 1.00 63.38 102 ALA A O 1
#

pLDDT: mean 89.01, std 10.23, range [56.72, 97.75]

Solvent-accessible surface area (backbone atoms only — not comparable to full-atom values): 5522 Å² total; per-residue (Å²): 131,67,66,67,59,54,52,54,50,52,52,50,53,50,52,52,51,50,52,47,35,49,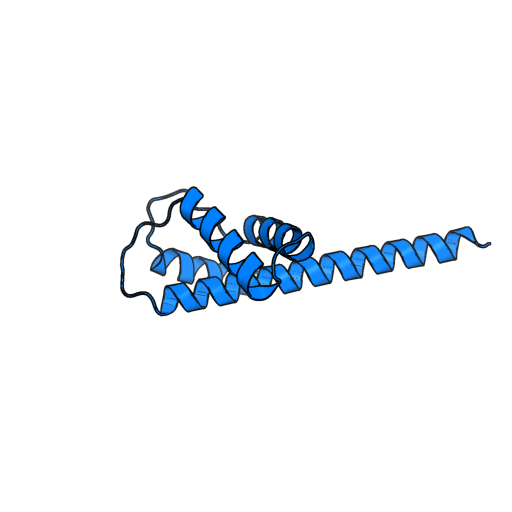54,47,9,52,54,38,49,50,56,49,22,54,54,22,70,70,47,92,52,80,49,75,43,45,56,67,58,50,53,54,48,44,46,52,42,18,34,70,76,62,36,89,53,70,66,15,57,49,17,24,55,44,27,61,71,69,44,78,83,64,88,60,97,42,25,38,38,59,49,18,52,51,41,57,52,51,67,71,78,108

Mean predicted aligned error: 5.63 Å

Sequence (102 aa):
MADGIRLTQQDEHLRRAVAQAHGDAHAILDALADRYRNVRGAAPMTKESREARVLAVAVELFGNGRRATTAEREALRLAPPVTDPITRAEYGLRLLAAMREA